Protein AF-A0A4Q2ST70-F1 (afdb_monomer_lite)

pLDDT: mean 86.65, std 11.47, range [54.59, 97.88]

Structure (mmCIF, N/CA/C/O backbone):
data_AF-A0A4Q2ST70-F1
#
_entry.id   AF-A0A4Q2ST70-F1
#
loop_
_atom_site.group_PDB
_atom_site.id
_atom_site.type_symbol
_atom_site.label_atom_id
_atom_site.label_alt_id
_atom_site.label_comp_id
_atom_site.label_asym_id
_atom_site.label_entity_id
_atom_site.label_seq_id
_atom_site.pdbx_PDB_ins_code
_atom_site.Cartn_x
_atom_site.Cartn_y
_atom_site.Cartn_z
_atom_site.occupancy
_atom_site.B_iso_or_equiv
_atom_site.auth_seq_id
_atom_site.auth_comp_id
_atom_site.auth_asym_id
_atom_site.auth_atom_id
_atom_site.pdbx_PDB_model_num
ATOM 1 N N . MET A 1 1 ? -2.374 0.150 10.255 1.00 82.81 1 MET A N 1
ATOM 2 C CA . MET A 1 1 ? -1.348 1.213 10.207 1.00 82.81 1 MET A CA 1
ATOM 3 C C . MET A 1 1 ? -1.925 2.365 10.989 1.00 82.81 1 MET A C 1
ATOM 5 O O . MET A 1 1 ? -2.821 3.009 10.485 1.00 82.81 1 MET A O 1
ATOM 9 N N . MET A 1 2 ? -1.515 2.516 12.235 1.00 92.00 2 MET A N 1
ATOM 10 C CA . MET A 1 2 ? -1.709 3.670 13.113 1.00 92.00 2 MET A CA 1
ATOM 11 C C . MET A 1 2 ? -0.632 3.471 14.178 1.00 92.00 2 MET A C 1
ATOM 13 O O . MET A 1 2 ? -0.304 2.320 14.495 1.00 92.00 2 MET A O 1
ATOM 17 N N . THR A 1 3 ? 0.004 4.537 14.638 1.00 92.69 3 THR A N 1
ATOM 18 C CA . THR A 1 3 ? 0.963 4.414 15.739 1.00 92.69 3 THR A CA 1
ATOM 19 C C . THR A 1 3 ? 0.204 4.123 17.041 1.00 92.69 3 THR A C 1
ATOM 21 O O . THR A 1 3 ? -1.015 3.951 17.040 1.00 92.69 3 THR A O 1
ATOM 24 N N . GLY A 1 4 ? 0.904 4.088 18.177 1.00 92.88 4 GLY A N 1
ATOM 25 C CA . GLY A 1 4 ? 0.233 4.063 19.481 1.00 92.88 4 GLY A CA 1
ATOM 26 C C . GLY A 1 4 ? -0.590 5.327 19.771 1.00 92.88 4 GLY A C 1
ATOM 27 O O . GLY A 1 4 ? -1.381 5.325 20.708 1.00 92.88 4 GLY A O 1
ATOM 28 N N . TYR A 1 5 ? -0.418 6.395 18.982 1.00 95.44 5 TYR A N 1
ATOM 29 C CA . TYR A 1 5 ? -1.162 7.638 19.133 1.00 95.44 5 TYR A CA 1
ATOM 30 C C . TYR A 1 5 ? -2.333 7.702 18.132 1.00 95.44 5 TYR A C 1
ATOM 32 O O . TYR A 1 5 ? -2.099 7.633 16.918 1.00 95.44 5 TYR A O 1
ATOM 40 N N . PRO A 1 6 ? -3.584 7.876 18.600 1.00 94.94 6 PRO A N 1
ATOM 41 C CA . PRO A 1 6 ? -4.754 7.935 17.730 1.00 94.94 6 PRO A CA 1
ATOM 42 C C . PRO A 1 6 ? -4.653 9.025 16.659 1.00 94.94 6 PRO A C 1
ATOM 44 O O . PRO A 1 6 ? -4.359 10.181 16.948 1.00 94.94 6 PRO A O 1
ATOM 47 N N . GLY A 1 7 ? -4.915 8.660 15.405 1.00 94.75 7 GLY A N 1
ATOM 48 C CA . GLY A 1 7 ? -4.885 9.598 14.278 1.00 94.75 7 GLY A CA 1
ATOM 49 C C . GLY A 1 7 ? -3.493 9.918 13.722 1.00 94.75 7 GLY A C 1
ATOM 50 O O . GLY A 1 7 ? -3.407 10.650 12.739 1.00 94.75 7 GLY A O 1
ATOM 51 N N . ILE A 1 8 ? -2.416 9.347 14.277 1.00 95.75 8 ILE A N 1
ATOM 52 C CA . ILE A 1 8 ? -1.072 9.436 13.692 1.00 95.75 8 ILE A CA 1
ATOM 53 C C . ILE A 1 8 ? -0.748 8.142 12.946 1.00 95.75 8 ILE A C 1
ATOM 55 O O . ILE A 1 8 ? -0.850 7.032 13.471 1.00 95.75 8 ILE A O 1
ATOM 59 N N . PHE A 1 9 ? -0.316 8.293 11.697 1.00 95.62 9 PHE A N 1
ATOM 60 C CA . PHE A 1 9 ? -0.040 7.197 10.777 1.00 95.62 9 PHE A CA 1
ATOM 61 C C . PHE A 1 9 ? 1.413 7.268 10.309 1.00 95.62 9 PHE A C 1
ATOM 63 O O . PHE A 1 9 ? 1.931 8.347 10.042 1.00 95.62 9 PHE A O 1
ATOM 70 N N . ALA A 1 10 ? 2.062 6.113 10.183 1.00 94.94 10 ALA A N 1
ATOM 71 C CA . ALA A 1 10 ? 3.419 5.994 9.658 1.00 94.94 10 ALA A CA 1
ATOM 72 C C . ALA A 1 10 ? 3.404 5.159 8.376 1.00 94.94 10 ALA A C 1
ATOM 74 O O . ALA A 1 10 ? 2.598 4.240 8.255 1.00 94.94 10 ALA A O 1
ATOM 75 N N . GLY A 1 11 ? 4.291 5.474 7.435 1.00 93.69 11 GLY A N 1
ATOM 76 C CA . GLY A 1 11 ? 4.492 4.772 6.168 1.00 93.69 11 GLY A CA 1
ATOM 77 C C . GLY A 1 11 ? 5.903 5.028 5.634 1.00 93.69 11 GLY A C 1
ATOM 78 O O . GLY A 1 11 ? 6.635 5.834 6.203 1.00 93.69 11 GLY A O 1
ATOM 79 N N . GLY A 1 12 ? 6.296 4.348 4.556 1.00 91.38 12 GLY A N 1
ATOM 80 C CA . GLY A 1 12 ? 7.647 4.484 4.004 1.00 91.38 12 GLY A CA 1
ATOM 81 C C . GLY A 1 12 ? 8.733 3.970 4.955 1.00 91.38 12 GLY A C 1
ATOM 82 O O . GLY A 1 12 ? 8.508 3.001 5.683 1.00 91.38 12 GLY A O 1
ATOM 83 N N . ASP A 1 13 ? 9.875 4.659 4.963 1.00 92.25 13 ASP A N 1
ATOM 84 C CA . ASP A 1 13 ? 11.080 4.300 5.731 1.00 92.25 13 ASP A CA 1
ATOM 85 C C . ASP A 1 13 ? 10.940 4.481 7.251 1.00 92.25 13 ASP A C 1
ATOM 87 O O . ASP A 1 13 ? 11.761 3.974 8.014 1.00 92.25 13 ASP A O 1
ATOM 91 N N . MET A 1 14 ? 9.891 5.176 7.706 1.00 90.12 14 MET A N 1
ATOM 92 C CA . MET A 1 14 ? 9.547 5.288 9.130 1.00 90.12 14 MET A CA 1
ATOM 93 C C . MET A 1 14 ? 9.078 3.938 9.709 1.00 90.12 14 MET A C 1
ATOM 95 O O . MET A 1 14 ? 9.094 3.737 10.922 1.00 90.12 14 MET A O 1
ATOM 99 N N . VAL A 1 15 ? 8.623 3.009 8.861 1.00 89.19 15 VAL A N 1
ATOM 100 C CA . VAL A 1 15 ? 8.164 1.680 9.284 1.00 89.19 15 VAL A CA 1
ATOM 101 C C . VAL A 1 15 ? 9.367 0.730 9.345 1.00 89.19 15 VAL A C 1
ATOM 103 O O . VAL A 1 15 ? 10.139 0.697 8.387 1.00 89.19 15 VAL A O 1
ATOM 106 N N . PRO A 1 16 ? 9.538 -0.071 10.415 1.00 87.94 16 PRO A N 1
ATOM 107 C CA . PRO A 1 16 ? 10.667 -0.992 10.548 1.00 87.94 16 PRO A CA 1
ATOM 108 C C . PRO A 1 16 ? 10.496 -2.221 9.635 1.00 87.94 16 PRO A C 1
ATOM 110 O O . PRO A 1 16 ? 10.164 -3.312 10.092 1.00 87.94 16 PRO A O 1
ATOM 113 N N . SER A 1 17 ? 10.690 -2.031 8.330 1.00 90.12 17 SER A N 1
ATOM 114 C CA . SER A 1 17 ? 10.645 -3.067 7.291 1.00 90.12 17 SER A CA 1
ATOM 115 C C . SER A 1 17 ? 11.820 -2.943 6.322 1.00 90.12 17 SER A C 1
ATOM 117 O O . SER A 1 17 ? 12.708 -2.104 6.485 1.00 90.12 17 SER A O 1
ATOM 119 N N . GLU A 1 18 ? 11.792 -3.742 5.257 1.00 91.81 18 GLU A N 1
ATOM 120 C CA . GLU A 1 18 ? 12.708 -3.619 4.134 1.00 91.81 18 GLU A CA 1
ATOM 121 C C . GLU A 1 18 ? 12.654 -2.207 3.536 1.00 91.81 18 GLU A C 1
ATOM 123 O O . GLU A 1 18 ? 11.590 -1.694 3.179 1.00 91.81 18 GLU A O 1
ATOM 128 N N . ARG A 1 19 ? 13.829 -1.593 3.387 1.00 90.44 19 ARG A N 1
ATOM 129 C CA . ARG A 1 19 ? 14.005 -0.230 2.869 1.00 90.44 19 ARG A CA 1
ATOM 130 C C . ARG A 1 19 ? 14.148 -0.231 1.354 1.00 90.44 19 ARG A C 1
ATOM 132 O O . ARG A 1 19 ? 15.179 0.139 0.800 1.00 90.44 19 ARG A O 1
ATOM 139 N N . THR A 1 20 ? 13.118 -0.728 0.681 1.00 95.75 20 THR A N 1
ATOM 140 C CA . THR A 1 20 ? 13.028 -0.693 -0.782 1.00 95.75 20 THR A CA 1
ATOM 141 C C . THR A 1 20 ? 11.917 0.255 -1.204 1.00 95.75 20 THR A C 1
ATOM 143 O O . THR A 1 20 ? 10.906 0.391 -0.512 1.00 95.75 20 THR A O 1
ATOM 146 N N . VAL A 1 21 ? 12.067 0.884 -2.372 1.00 94.69 21 VAL A N 1
ATOM 147 C CA . VAL A 1 21 ? 11.057 1.812 -2.911 1.00 94.69 21 VAL A CA 1
ATOM 148 C C . VAL A 1 21 ? 9.688 1.136 -3.021 1.00 94.69 21 VAL A C 1
ATOM 150 O O . VAL A 1 21 ? 8.671 1.723 -2.659 1.00 94.69 21 VAL A O 1
ATOM 153 N N . THR A 1 22 ? 9.645 -0.121 -3.465 1.00 94.81 22 THR A N 1
ATOM 154 C CA . THR A 1 22 ? 8.400 -0.887 -3.616 1.00 94.81 22 THR A CA 1
ATOM 155 C C . THR A 1 22 ? 7.697 -1.116 -2.280 1.00 94.81 22 THR A C 1
ATOM 157 O O . THR A 1 22 ? 6.479 -0.929 -2.188 1.00 94.81 22 THR A O 1
ATOM 160 N N . VAL A 1 23 ? 8.446 -1.460 -1.230 1.00 94.94 23 VAL A N 1
ATOM 161 C CA . VAL A 1 23 ? 7.899 -1.623 0.124 1.00 94.94 23 VAL A CA 1
ATOM 162 C C . VAL A 1 23 ? 7.432 -0.282 0.687 1.00 94.94 23 VAL A C 1
ATOM 164 O O . VAL A 1 23 ? 6.301 -0.194 1.172 1.00 94.94 23 VAL A O 1
ATOM 167 N N . GLY A 1 24 ? 8.226 0.781 0.530 1.00 95.44 24 GLY A N 1
ATOM 168 C CA . GLY A 1 24 ? 7.867 2.125 0.982 1.00 95.44 24 GLY A CA 1
ATOM 169 C C . GLY A 1 24 ? 6.575 2.648 0.339 1.00 95.44 24 GLY A C 1
ATOM 170 O O . GLY A 1 24 ? 5.673 3.117 1.041 1.00 95.44 24 GLY A O 1
ATOM 171 N N . VAL A 1 25 ? 6.421 2.472 -0.978 1.00 96.12 25 VAL A N 1
ATOM 172 C CA . VAL A 1 25 ? 5.181 2.790 -1.712 1.00 96.12 25 VAL A CA 1
ATOM 173 C C . VAL A 1 25 ? 4.007 1.951 -1.195 1.00 96.12 25 VAL A C 1
ATOM 175 O O . VAL A 1 25 ? 2.917 2.478 -0.945 1.00 96.12 25 VAL A O 1
ATOM 178 N N . GLY A 1 26 ? 4.220 0.651 -0.974 1.00 95.00 26 GLY A N 1
ATOM 179 C CA . GLY A 1 26 ? 3.214 -0.238 -0.392 1.00 95.00 26 GLY A CA 1
ATOM 180 C C . GLY A 1 26 ? 2.750 0.216 0.996 1.00 95.00 26 GLY A C 1
ATOM 181 O O . GLY A 1 26 ? 1.554 0.172 1.301 1.00 95.00 26 GLY A O 1
ATOM 182 N N . HIS A 1 27 ? 3.669 0.703 1.826 1.00 96.12 27 HIS A N 1
ATOM 183 C CA . HIS A 1 27 ? 3.365 1.280 3.132 1.00 96.12 27 HIS A CA 1
ATOM 184 C C . HIS A 1 27 ? 2.568 2.575 3.039 1.00 96.12 27 HIS A C 1
ATOM 186 O O . HIS A 1 27 ? 1.560 2.690 3.737 1.00 96.12 27 HIS A O 1
ATOM 192 N N . GLY A 1 28 ? 2.947 3.495 2.149 1.00 95.00 28 GLY A N 1
ATOM 193 C CA . GLY A 1 28 ? 2.176 4.715 1.893 1.00 95.00 28 GLY A CA 1
ATOM 194 C C . GLY A 1 28 ? 0.730 4.401 1.499 1.00 95.00 28 GLY A C 1
ATOM 195 O O . GLY A 1 28 ? -0.212 4.922 2.097 1.00 95.00 28 GLY A O 1
ATOM 196 N N . LYS A 1 29 ? 0.535 3.439 0.588 1.00 95.56 29 LYS A N 1
ATOM 197 C CA . LYS A 1 29 ? -0.799 2.959 0.191 1.00 95.56 29 LYS A CA 1
ATOM 198 C C . LYS A 1 29 ? -1.604 2.400 1.369 1.00 95.56 29 LYS A C 1
ATOM 200 O O . LYS A 1 29 ? -2.800 2.668 1.481 1.00 95.56 29 LYS A O 1
ATOM 205 N N . LYS A 1 30 ? -0.982 1.603 2.246 1.00 94.94 30 LYS A N 1
ATOM 206 C CA . LYS A 1 30 ? -1.652 1.062 3.443 1.00 94.94 30 LYS A CA 1
ATOM 207 C C . LYS A 1 30 ? -2.004 2.174 4.435 1.00 94.94 30 LYS A C 1
ATOM 209 O O . LYS A 1 30 ? -3.123 2.167 4.940 1.00 94.94 30 LYS A O 1
ATOM 214 N N . ALA A 1 31 ? -1.092 3.112 4.697 1.00 96.00 31 ALA A N 1
ATOM 215 C CA . ALA A 1 31 ? -1.345 4.265 5.563 1.00 96.00 31 ALA A CA 1
ATOM 216 C C . ALA A 1 31 ? -2.546 5.077 5.063 1.00 96.00 31 ALA A C 1
ATOM 218 O O . ALA A 1 31 ? -3.482 5.277 5.829 1.00 96.00 31 ALA A O 1
ATOM 219 N N . ALA A 1 32 ? -2.587 5.420 3.771 1.00 96.62 32 ALA A N 1
ATOM 220 C CA . ALA A 1 32 ? -3.697 6.161 3.166 1.00 96.62 32 ALA A CA 1
ATOM 221 C C . ALA A 1 32 ? -5.061 5.480 3.383 1.00 96.62 32 ALA A C 1
ATOM 223 O O . ALA A 1 32 ? -6.017 6.127 3.795 1.00 96.62 32 ALA A O 1
ATOM 224 N N . ARG A 1 33 ? -5.144 4.155 3.198 1.00 96.44 33 ARG A N 1
ATOM 225 C CA . ARG A 1 33 ? -6.380 3.389 3.454 1.00 96.44 33 ARG A CA 1
ATOM 226 C C . ARG A 1 33 ? -6.812 3.391 4.922 1.00 96.44 33 ARG A C 1
ATOM 228 O O . ARG A 1 33 ? -8.001 3.325 5.207 1.00 96.44 33 ARG A O 1
ATOM 235 N N . ASN A 1 34 ? -5.855 3.412 5.851 1.00 96.56 34 ASN A N 1
ATOM 236 C CA . ASN A 1 34 ? -6.167 3.475 7.279 1.00 96.56 34 ASN A CA 1
ATOM 237 C C . ASN A 1 34 ? -6.594 4.893 7.689 1.00 96.56 34 ASN A C 1
ATOM 239 O O . ASN A 1 34 ? -7.493 5.015 8.512 1.00 96.56 34 ASN A O 1
ATOM 243 N N . ILE A 1 35 ? -5.997 5.933 7.093 1.00 97.25 35 ILE A N 1
ATOM 244 C CA . ILE A 1 35 ? -6.412 7.332 7.271 1.00 97.25 35 ILE A CA 1
ATOM 245 C C . ILE A 1 35 ? -7.856 7.511 6.802 1.00 97.25 35 ILE A C 1
ATOM 247 O O . ILE A 1 35 ? -8.678 8.003 7.564 1.00 97.25 35 ILE A O 1
ATOM 251 N N . ASP A 1 36 ? -8.175 7.058 5.589 1.00 97.88 36 ASP A N 1
ATOM 252 C CA . ASP A 1 36 ? -9.526 7.131 5.021 1.00 97.88 36 ASP A CA 1
ATOM 253 C C . ASP A 1 36 ? -10.573 6.461 5.928 1.00 97.88 36 ASP A C 1
ATOM 255 O O . ASP A 1 36 ? -11.552 7.088 6.332 1.00 97.88 36 ASP A O 1
ATOM 259 N N . ALA A 1 37 ? -10.319 5.217 6.351 1.00 97.12 37 ALA A N 1
ATOM 260 C CA . ALA A 1 37 ? -11.217 4.514 7.264 1.00 97.12 37 ALA A CA 1
ATOM 261 C C . ALA A 1 37 ? -11.365 5.244 8.611 1.00 97.12 37 ALA A C 1
ATOM 263 O O . ALA A 1 37 ? -12.483 5.375 9.109 1.00 97.12 37 ALA A O 1
ATOM 264 N N . TRP A 1 38 ? -10.265 5.756 9.172 1.00 97.06 38 TRP A N 1
ATOM 265 C CA . TRP A 1 38 ? -10.271 6.484 10.441 1.00 97.06 38 TRP A CA 1
ATOM 266 C C . TRP A 1 38 ? -11.092 7.772 10.375 1.00 97.06 38 TRP A C 1
ATOM 268 O O . TRP A 1 38 ? -11.908 8.017 11.262 1.00 97.06 38 TRP A O 1
ATOM 278 N N . LEU A 1 39 ? -10.938 8.553 9.302 1.00 97.25 39 LEU A N 1
ATOM 279 C CA . LEU A 1 39 ? -11.743 9.753 9.055 1.00 97.25 39 LEU A CA 1
ATOM 280 C C . LEU A 1 39 ? -13.236 9.420 8.916 1.00 97.25 39 LEU A C 1
ATOM 282 O O . LEU A 1 39 ? -14.082 10.219 9.307 1.00 97.25 39 LEU A O 1
ATOM 286 N N . ALA A 1 40 ? -13.563 8.226 8.419 1.00 97.31 40 ALA A N 1
ATOM 287 C CA . ALA A 1 40 ? -14.930 7.718 8.335 1.00 97.31 40 ALA A CA 1
ATOM 288 C C . ALA A 1 40 ? -15.437 7.042 9.630 1.00 97.31 40 ALA A C 1
ATOM 290 O O . ALA A 1 40 ? -16.526 6.463 9.617 1.00 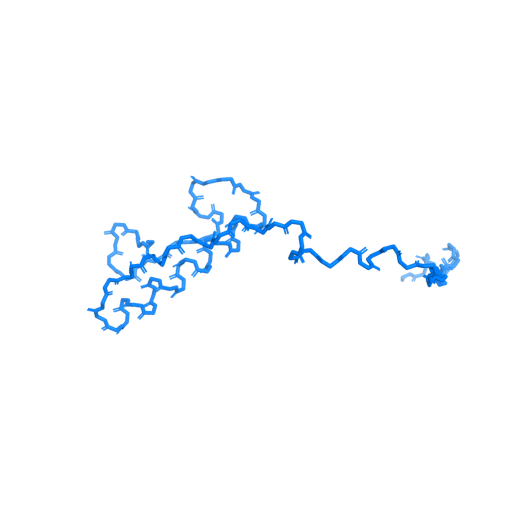97.31 40 ALA A O 1
ATOM 291 N N . GLY A 1 41 ? -14.665 7.057 10.726 1.00 96.44 41 GLY A N 1
ATOM 292 C CA . GLY A 1 41 ? -15.021 6.393 11.987 1.00 96.44 41 GLY A CA 1
ATOM 293 C C . GLY A 1 41 ? -15.055 4.861 11.899 1.00 96.44 41 GLY A C 1
ATOM 294 O O . GLY A 1 41 ? -15.756 4.206 12.669 1.00 96.44 41 GLY A O 1
ATOM 295 N N . LYS A 1 42 ? -14.334 4.272 10.938 1.00 95.94 42 LYS A N 1
ATOM 296 C CA . LYS A 1 42 ? -14.291 2.830 10.662 1.00 95.94 42 LYS A CA 1
ATOM 297 C C . LYS A 1 42 ? -12.874 2.283 10.828 1.00 95.94 42 LYS A C 1
ATOM 299 O O . LYS A 1 42 ? -11.880 2.988 10.684 1.00 95.94 42 LYS A O 1
ATOM 304 N N . ALA A 1 43 ? -12.771 0.979 11.065 1.00 91.62 43 ALA A N 1
ATOM 305 C CA . ALA A 1 43 ? -11.500 0.269 10.971 1.00 91.62 43 ALA A CA 1
ATOM 306 C C . ALA A 1 43 ? -11.264 -0.204 9.529 1.00 91.62 43 ALA A C 1
ATOM 308 O O . ALA A 1 43 ? -12.159 -0.764 8.894 1.00 91.62 43 ALA A O 1
ATOM 309 N N . HIS A 1 44 ? -10.051 -0.011 9.007 1.00 94.19 44 HIS A N 1
ATOM 310 C CA . HIS A 1 44 ? -9.691 -0.561 7.703 1.00 94.19 44 HIS A CA 1
ATOM 311 C C . HIS A 1 44 ? -9.512 -2.081 7.795 1.00 94.19 44 HIS A C 1
ATOM 313 O O . HIS A 1 44 ? -8.602 -2.561 8.471 1.00 94.19 44 HIS A O 1
ATOM 319 N N . VAL A 1 45 ? -10.329 -2.832 7.056 1.00 93.62 45 VAL A N 1
ATOM 320 C CA . VAL A 1 45 ? -10.156 -4.276 6.863 1.00 93.62 45 VAL A CA 1
ATOM 321 C C . VAL A 1 45 ? -9.421 -4.502 5.549 1.00 93.62 45 VAL A C 1
ATOM 323 O O . VAL A 1 45 ? -9.853 -4.040 4.491 1.00 93.62 45 VAL A O 1
ATOM 326 N N . ALA A 1 46 ? -8.283 -5.193 5.613 1.00 90.69 46 ALA A N 1
ATOM 327 C CA . ALA A 1 46 ? -7.522 -5.509 4.416 1.00 90.69 46 ALA A CA 1
ATOM 328 C C . ALA A 1 46 ? -8.337 -6.465 3.524 1.00 90.69 46 ALA A C 1
ATOM 330 O O . ALA A 1 46 ? -8.799 -7.495 4.019 1.00 90.69 46 ALA A O 1
ATOM 331 N N . PRO A 1 47 ? -8.505 -6.161 2.224 1.00 90.75 47 PRO A N 1
ATOM 332 C CA . PRO A 1 47 ? -9.153 -7.092 1.314 1.00 90.75 47 PRO A CA 1
ATOM 333 C C . PRO A 1 47 ? -8.304 -8.366 1.166 1.00 90.75 47 PRO A C 1
ATOM 335 O O . PRO A 1 47 ? -7.088 -8.322 1.408 1.00 90.75 47 PRO A O 1
ATOM 338 N N . PRO A 1 48 ? -8.912 -9.480 0.723 1.00 93.81 48 PRO A N 1
ATOM 339 C CA . PRO A 1 48 ? -8.176 -10.681 0.354 1.00 93.81 48 PRO A CA 1
ATOM 340 C C . PRO A 1 48 ? -7.021 -10.358 -0.597 1.00 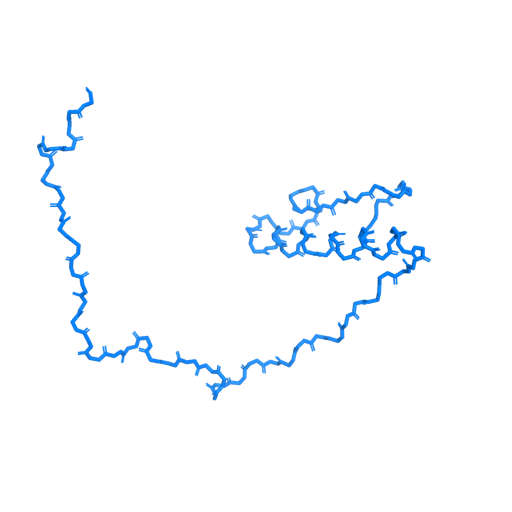93.81 48 PRO A C 1
ATOM 342 O O . PRO A 1 48 ? -7.097 -9.430 -1.412 1.00 93.81 48 PRO A O 1
ATOM 345 N N . LYS A 1 49 ? -5.925 -11.116 -0.489 1.00 90.56 49 LYS A N 1
ATOM 346 C CA . LYS A 1 49 ? -4.821 -10.983 -1.443 1.00 90.56 49 LYS A CA 1
ATOM 347 C C . LYS A 1 49 ? -5.329 -11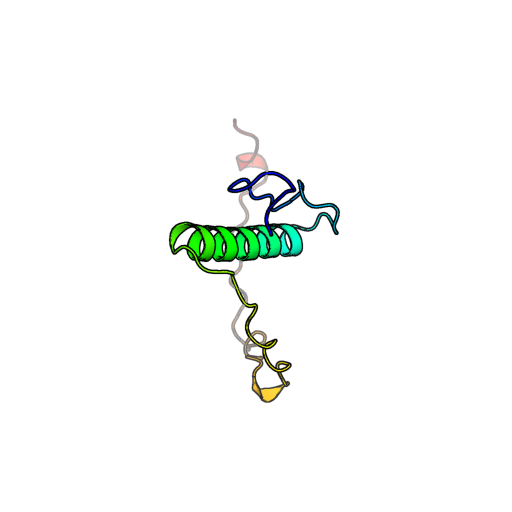.323 -2.843 1.00 90.56 49 LYS A C 1
ATOM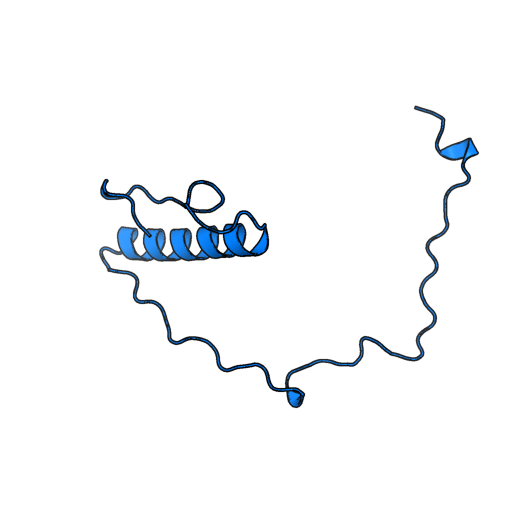 349 O O . LYS A 1 49 ? -6.114 -12.249 -3.007 1.00 90.56 49 LYS A O 1
ATOM 354 N N . HIS A 1 50 ? -4.845 -10.577 -3.833 1.00 89.12 50 HIS A N 1
ATOM 355 C CA . HIS A 1 50 ? -5.072 -10.925 -5.229 1.00 89.12 50 HIS A CA 1
ATOM 356 C C . HIS A 1 50 ? -4.505 -12.317 -5.497 1.00 89.12 50 HIS A C 1
ATOM 358 O O . HIS A 1 50 ? -3.468 -12.690 -4.939 1.00 89.12 50 HIS A O 1
ATOM 364 N N . GLU A 1 51 ? -5.187 -13.056 -6.363 1.00 91.56 51 GLU A N 1
ATOM 365 C CA . GLU A 1 51 ? -4.682 -14.316 -6.886 1.00 91.56 51 GLU A CA 1
ATOM 366 C C . GLU A 1 51 ? -3.316 -14.116 -7.541 1.00 91.56 51 GLU A C 1
ATOM 368 O O . GLU A 1 51 ? -3.004 -13.041 -8.067 1.00 91.56 51 GLU A O 1
ATOM 373 N N . LEU A 1 52 ? -2.509 -15.175 -7.540 1.00 92.31 52 LEU A N 1
ATOM 374 C CA . LEU A 1 52 ? -1.268 -15.172 -8.297 1.00 92.31 52 LEU A CA 1
ATOM 375 C C . LEU A 1 52 ? -1.573 -14.930 -9.779 1.00 92.31 52 LEU A C 1
ATOM 377 O O . LEU A 1 52 ? -2.531 -15.466 -10.347 1.00 92.31 52 LEU A O 1
ATOM 381 N N . ALA A 1 53 ? -0.749 -14.093 -10.402 1.00 89.69 53 ALA A N 1
ATOM 382 C CA . ALA A 1 53 ? -0.787 -13.930 -11.841 1.00 89.69 53 ALA A CA 1
ATOM 383 C C . ALA A 1 53 ? -0.200 -15.195 -12.480 1.00 89.69 53 ALA A C 1
ATOM 385 O O . ALA A 1 53 ? 0.986 -15.474 -12.315 1.00 89.69 53 ALA A O 1
ATOM 386 N N . ALA A 1 54 ? -1.039 -15.972 -13.165 1.00 92.50 54 ALA A N 1
ATOM 387 C CA . ALA A 1 54 ? -0.591 -17.079 -13.996 1.00 92.50 54 ALA A CA 1
ATOM 388 C C . ALA A 1 54 ? -0.005 -16.552 -15.320 1.00 92.50 54 ALA A C 1
ATOM 390 O O . ALA A 1 54 ? -0.121 -15.367 -15.642 1.00 92.50 54 ALA A O 1
ATOM 391 N N . PHE A 1 55 ? 0.691 -17.421 -16.0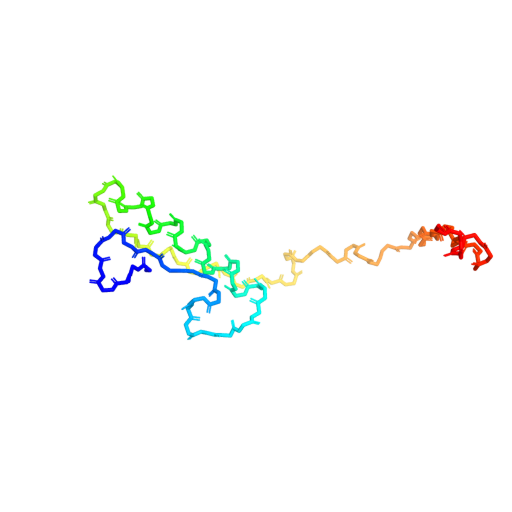57 1.00 87.31 55 PHE A N 1
ATOM 392 C CA . PHE A 1 55 ? 1.437 -17.042 -17.263 1.00 87.31 55 PHE A CA 1
ATOM 393 C C . PHE A 1 55 ? 0.550 -16.414 -18.349 1.00 87.31 55 PHE A C 1
ATOM 395 O O . PHE A 1 55 ? 0.970 -15.487 -19.032 1.00 87.31 55 PHE A O 1
ATOM 402 N N . ASP A 1 56 ? -0.694 -16.871 -18.458 1.00 88.06 56 ASP A N 1
ATOM 403 C CA . ASP A 1 56 ? -1.734 -16.349 -19.351 1.00 88.06 56 ASP A CA 1
ATOM 404 C C . ASP A 1 56 ? -2.132 -14.890 -19.062 1.00 88.06 56 ASP A C 1
ATOM 406 O O . ASP A 1 56 ? -2.585 -14.184 -19.960 1.00 88.06 56 ASP A O 1
ATOM 410 N N . LYS A 1 57 ? -1.940 -14.418 -17.823 1.00 88.50 57 LYS A N 1
ATOM 411 C CA . LYS A 1 57 ? -2.179 -13.022 -17.418 1.00 88.50 57 LYS A CA 1
ATOM 412 C C . LYS A 1 57 ? -0.992 -12.106 -17.735 1.00 88.50 57 LYS A C 1
ATOM 414 O O . LYS A 1 57 ? -1.101 -10.890 -17.557 1.00 88.50 57 LYS A O 1
ATOM 419 N N . LEU A 1 58 ? 0.150 -12.656 -18.153 1.00 86.06 58 LEU A N 1
ATOM 420 C CA . LEU A 1 58 ? 1.299 -11.860 -18.570 1.00 86.06 58 LEU A CA 1
ATOM 421 C C . LEU A 1 58 ? 1.079 -11.360 -19.996 1.00 86.06 58 LEU A C 1
ATOM 423 O O . LEU A 1 58 ? 0.532 -12.065 -20.836 1.00 86.06 58 LEU A O 1
ATOM 427 N N . ASN A 1 59 ? 1.543 -10.144 -20.283 1.00 81.81 59 ASN A N 1
ATOM 428 C CA . ASN A 1 59 ? 1.654 -9.656 -21.651 1.00 81.81 59 ASN A CA 1
ATOM 429 C C . ASN A 1 59 ? 3.101 -9.869 -22.144 1.00 81.81 59 ASN A C 1
ATOM 431 O O . ASN A 1 59 ? 3.956 -9.019 -21.878 1.00 81.81 59 ASN A O 1
ATOM 435 N N . PRO A 1 60 ? 3.414 -10.987 -22.827 1.00 75.25 60 PRO A N 1
ATOM 436 C CA . PRO A 1 60 ? 4.778 -11.314 -23.239 1.00 75.25 60 PRO A CA 1
ATOM 437 C C . PRO A 1 60 ? 5.257 -10.534 -24.474 1.00 75.25 60 PRO A C 1
ATOM 439 O O . PRO A 1 60 ? 6.393 -10.740 -24.898 1.00 75.25 60 PRO A O 1
ATOM 442 N N . TRP A 1 61 ? 4.453 -9.616 -25.036 1.00 67.88 61 TRP A N 1
ATOM 443 C CA . TRP A 1 61 ? 4.782 -8.812 -26.233 1.00 67.88 61 TRP A CA 1
ATOM 444 C C . TRP A 1 61 ? 6.050 -7.948 -26.125 1.00 67.88 61 TRP A C 1
ATOM 446 O O . TRP A 1 61 ? 6.421 -7.271 -27.082 1.00 67.88 61 TRP A O 1
ATOM 456 N N . TYR A 1 62 ? 6.734 -7.960 -24.980 1.00 59.19 62 TYR A N 1
ATOM 457 C CA . TYR A 1 62 ? 7.992 -7.247 -24.781 1.00 59.19 62 TYR A CA 1
ATOM 458 C C . TYR A 1 62 ? 9.110 -7.691 -25.748 1.00 59.19 62 TYR A C 1
ATOM 460 O O . TYR A 1 62 ? 10.051 -6.934 -25.974 1.00 59.19 62 TYR A O 1
ATOM 468 N N . TYR A 1 63 ? 8.981 -8.860 -26.382 1.00 56.16 63 TYR A N 1
ATOM 469 C CA . TYR A 1 63 ? 9.810 -9.273 -27.518 1.00 56.16 63 TYR A CA 1
ATOM 470 C C . TYR A 1 63 ? 8.989 -9.259 -28.810 1.00 56.16 63 TYR A C 1
ATOM 472 O O . TYR A 1 63 ? 8.646 -10.302 -29.355 1.00 56.16 63 TYR A O 1
ATOM 480 N N . SER A 1 64 ? 8.631 -8.070 -29.287 1.00 61.34 64 SER A N 1
ATOM 481 C CA . SER A 1 64 ? 8.247 -7.924 -30.693 1.00 61.34 64 SER A CA 1
ATOM 482 C C . SER A 1 64 ? 9.514 -7.877 -31.550 1.00 61.34 64 SER A C 1
ATOM 484 O O . SER A 1 64 ? 10.522 -7.315 -31.119 1.00 61.34 64 SER A O 1
ATOM 486 N N . ASP A 1 65 ? 9.454 -8.388 -32.784 1.00 62.62 65 ASP A N 1
ATOM 487 C CA . ASP A 1 65 ? 10.458 -8.148 -33.842 1.00 62.62 65 ASP A CA 1
ATOM 488 C C . ASP A 1 65 ? 10.451 -6.674 -34.312 1.00 62.62 65 ASP A C 1
ATOM 490 O O . ASP A 1 65 ? 10.658 -6.350 -35.482 1.00 62.62 65 ASP A O 1
ATOM 494 N N . ALA A 1 66 ? 10.160 -5.742 -33.404 1.00 69.06 66 ALA A N 1
ATOM 495 C CA . ALA A 1 66 ? 10.211 -4.320 -33.656 1.00 69.06 66 ALA A CA 1
ATOM 496 C C . ALA A 1 66 ? 11.667 -3.843 -33.512 1.00 69.06 66 ALA A C 1
ATOM 498 O O . ALA A 1 66 ? 12.317 -4.131 -32.498 1.00 69.06 66 ALA A O 1
ATOM 499 N N . PRO A 1 67 ? 12.201 -3.082 -34.484 1.00 72.69 67 PRO A N 1
ATOM 500 C CA . PRO A 1 67 ? 13.510 -2.460 -34.351 1.00 72.69 67 PRO A CA 1
ATOM 501 C C . PRO A 1 67 ? 13.580 -1.646 -33.055 1.00 72.69 67 PRO A C 1
ATOM 503 O O . PRO A 1 67 ? 12.710 -0.818 -32.782 1.00 72.69 67 PRO A O 1
ATOM 506 N N . LYS A 1 68 ? 14.625 -1.856 -32.246 1.00 71.00 68 LYS A N 1
ATOM 507 C CA . LYS A 1 68 ? 14.868 -1.014 -31.068 1.00 71.00 68 LYS A CA 1
ATOM 508 C C . LYS A 1 68 ? 15.022 0.434 -31.528 1.00 71.00 68 LYS A C 1
ATOM 510 O O . LYS A 1 68 ? 15.900 0.730 -32.336 1.00 71.00 68 LYS A O 1
ATOM 515 N N . THR A 1 69 ? 14.230 1.346 -30.971 1.00 76.94 69 THR A N 1
ATOM 516 C CA . THR A 1 69 ? 14.437 2.781 -31.184 1.00 76.94 69 THR A CA 1
ATOM 517 C C . THR A 1 69 ? 15.786 3.184 -30.588 1.00 76.94 69 THR A C 1
ATOM 519 O O . THR A 1 69 ? 15.941 3.267 -29.368 1.00 76.94 69 THR A O 1
ATOM 522 N N . VAL A 1 70 ? 16.779 3.425 -31.444 1.00 78.12 70 VAL A N 1
ATOM 523 C CA . VAL A 1 70 ? 18.095 3.918 -31.029 1.00 78.12 70 VAL A CA 1
ATOM 524 C C . VAL A 1 70 ? 17.964 5.404 -30.717 1.00 78.12 70 VAL A C 1
ATOM 526 O O . VAL A 1 70 ? 17.701 6.216 -31.602 1.00 78.12 70 VAL A O 1
ATOM 529 N N . ARG A 1 71 ? 18.124 5.776 -29.444 1.00 79.44 71 ARG A N 1
ATOM 530 C CA . ARG A 1 71 ? 18.184 7.191 -29.065 1.00 79.44 71 ARG A CA 1
ATOM 531 C C . ARG A 1 71 ? 19.502 7.789 -29.570 1.00 79.44 71 ARG A C 1
ATOM 533 O O . ARG A 1 71 ? 20.548 7.207 -29.278 1.00 79.44 71 ARG A O 1
ATOM 540 N N . PRO A 1 72 ? 19.484 8.935 -30.275 1.00 80.56 72 PRO A N 1
ATOM 541 C CA . PRO A 1 72 ? 20.713 9.607 -30.664 1.00 80.56 72 PRO A CA 1
ATOM 542 C C . PRO A 1 72 ? 21.496 10.001 -29.411 1.00 80.56 72 PRO A C 1
ATOM 544 O O . PRO A 1 72 ? 20.987 10.664 -28.505 1.00 80.56 72 PRO A O 1
ATOM 547 N N . VAL A 1 73 ? 22.739 9.537 -29.347 1.00 79.94 73 VAL A N 1
ATOM 548 C CA . VAL A 1 73 ? 23.665 9.835 -28.261 1.00 79.94 73 VAL A CA 1
ATOM 549 C C . VAL A 1 73 ? 24.351 11.153 -28.606 1.00 79.94 73 VAL A C 1
ATOM 551 O O . VAL A 1 73 ? 24.993 11.258 -29.645 1.00 79.94 73 VAL A O 1
ATOM 554 N N . LEU A 1 74 ? 24.213 12.170 -27.749 1.00 79.62 74 LEU A N 1
ATOM 555 C CA . LEU A 1 74 ? 24.987 13.405 -27.894 1.00 79.62 74 LEU A CA 1
ATOM 556 C C . LEU A 1 74 ? 26.479 13.096 -27.787 1.00 79.62 74 LEU A C 1
ATOM 558 O O . LEU A 1 74 ? 26.895 12.431 -26.830 1.00 79.62 74 LEU A O 1
ATOM 562 N N . ASP A 1 75 ? 27.242 13.630 -28.739 1.00 76.81 75 ASP A N 1
ATOM 563 C CA . ASP A 1 75 ? 28.697 13.558 -28.770 1.00 76.81 75 ASP A CA 1
ATOM 564 C C . ASP A 1 75 ? 29.308 14.104 -27.481 1.00 76.81 75 ASP A C 1
ATOM 566 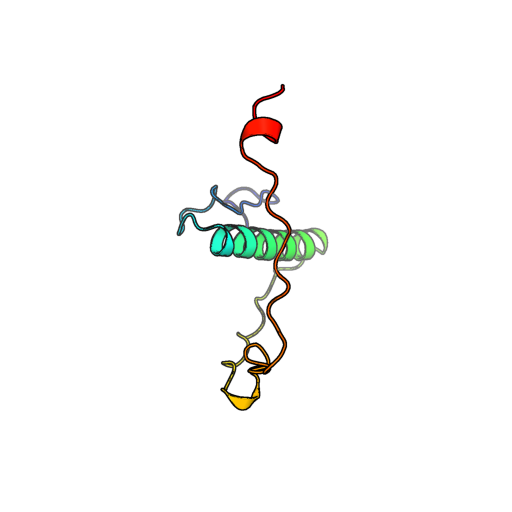O O . ASP A 1 75 ? 28.817 15.087 -26.917 1.00 76.81 75 ASP A O 1
ATOM 570 N N . VAL A 1 76 ? 30.396 13.483 -27.020 1.00 73.75 76 VAL A N 1
ATOM 571 C CA . VAL A 1 76 ? 31.043 13.819 -25.738 1.00 73.75 76 VAL A CA 1
ATOM 572 C C . VAL A 1 76 ? 31.423 15.302 -25.672 1.00 73.75 76 VAL A C 1
ATOM 574 O O . VAL A 1 76 ? 31.207 15.933 -24.642 1.00 73.75 76 VAL A O 1
ATOM 577 N N . ALA A 1 77 ? 31.863 15.891 -26.787 1.00 72.81 77 ALA A N 1
ATOM 578 C CA . ALA A 1 77 ? 32.200 17.314 -26.885 1.00 72.81 77 ALA A CA 1
ATOM 579 C C . ALA A 1 77 ? 31.013 18.261 -26.610 1.00 72.81 77 ALA A C 1
ATOM 581 O O . ALA A 1 77 ? 31.213 19.399 -26.195 1.00 72.81 77 ALA A O 1
ATOM 582 N N . ARG A 1 78 ? 29.768 17.805 -26.811 1.00 67.50 78 ARG A N 1
ATOM 583 C CA . ARG A 1 78 ? 28.548 18.567 -26.482 1.00 67.50 78 ARG A CA 1
ATOM 584 C C . ARG A 1 78 ? 28.061 18.332 -25.048 1.00 67.50 78 ARG A C 1
ATOM 586 O O . ARG A 1 78 ? 27.096 18.961 -24.634 1.00 67.50 78 ARG A O 1
ATOM 593 N N . ARG A 1 79 ? 28.696 17.424 -24.296 1.00 66.56 79 ARG A N 1
ATOM 594 C CA . ARG A 1 79 ? 28.380 17.138 -22.882 1.00 66.56 79 ARG A CA 1
ATOM 595 C C . ARG A 1 79 ? 29.230 17.941 -21.897 1.00 66.56 79 ARG A C 1
ATOM 597 O O . ARG A 1 79 ? 28.986 17.863 -20.701 1.00 66.56 79 ARG A O 1
ATOM 604 N N . THR A 1 80 ? 30.229 18.672 -22.384 1.00 70.56 80 THR A N 1
ATOM 605 C CA . THR A 1 80 ? 31.239 19.352 -21.559 1.00 70.56 80 THR A CA 1
ATOM 606 C C . THR A 1 80 ? 31.038 20.861 -21.424 1.00 70.56 80 THR A C 1
ATOM 608 O O . THR A 1 80 ? 31.834 21.500 -20.748 1.00 70.56 80 THR A O 1
ATOM 611 N N . SER A 1 81 ? 30.002 21.452 -22.028 1.00 61.75 81 SER A N 1
ATOM 612 C CA . SER A 1 81 ? 29.670 22.868 -21.816 1.00 61.75 81 SER A CA 1
ATOM 613 C C . SER A 1 81 ? 28.560 23.003 -20.771 1.00 61.75 81 SER A C 1
ATOM 615 O O . SER A 1 81 ? 27.402 22.699 -21.063 1.00 61.75 81 SER A O 1
ATOM 617 N N . THR A 1 82 ? 28.921 23.434 -19.563 1.00 54.59 82 THR A N 1
ATOM 618 C CA . THR A 1 82 ? 28.011 24.027 -18.568 1.00 54.59 82 THR A CA 1
ATOM 619 C C . THR A 1 82 ? 28.462 25.455 -18.323 1.00 54.59 82 THR A C 1
ATOM 621 O O . THR A 1 82 ? 29.698 25.660 -18.318 1.00 54.59 82 THR A O 1
#

Radius of gyration: 22.19 Å; chains: 1; bounding box: 47×41×54 Å

Secondary structure (DSSP, 8-state):
---SSTT----GGGSSS---HHHHHHHHHHHHHHHHHHHTT-PPPPPPPPPP--GGGS--TTS-SPPP--PPPPPGGGSS--

Sequence (82 aa):
MMTGYPGIFAGGDMVPSERTVTVGVGHGKKAARNIDAWLAGKAHVAPPKHELAAFDKLNPWYYSDAPKTVRPVLDVARRTST

Organism: NCBI:txid2509717

Foldseek 3Di:
DAPVDPLHADAAPVDPDDNDPVRRVVRVVVRVQQNVQVVVVHGRDDDDDDDDDDPVNDDPCPDDPDPPPDDDDDDPVVVPDD

InterPro domains:
  IPR036188 FAD/NAD(P)-binding domain superfamily [G3DSA:3.50.50.60] (1-59)
  IPR036188 FAD/NAD(P)-binding domain superfamily [SSF51905] (1-41)